Protein AF-A0A0C9ZSM6-F1 (afdb_monomer_lite)

Structure (mmCIF, N/CA/C/O backbone):
data_AF-A0A0C9ZSM6-F1
#
_entry.id   AF-A0A0C9ZSM6-F1
#
loop_
_atom_site.group_PDB
_ato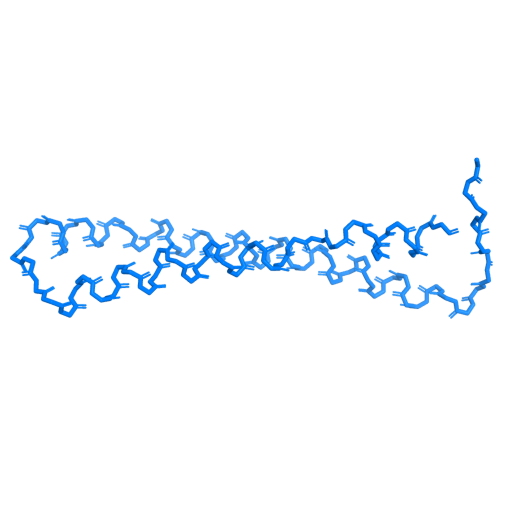m_site.id
_atom_site.type_symbol
_atom_site.label_atom_id
_atom_site.label_alt_id
_atom_site.label_comp_id
_atom_site.label_asym_id
_atom_site.label_entity_id
_atom_site.label_seq_id
_atom_site.pdbx_PDB_ins_code
_atom_site.Cartn_x
_atom_site.Cartn_y
_atom_site.Cartn_z
_atom_site.occupancy
_atom_site.B_iso_or_equiv
_atom_site.auth_seq_id
_atom_site.auth_comp_id
_atom_site.auth_asym_id
_atom_site.auth_atom_id
_atom_site.pdbx_PDB_model_num
ATOM 1 N N . MET A 1 1 ? 2.500 6.998 -35.839 1.00 37.91 1 MET A N 1
ATOM 2 C CA . MET A 1 1 ? 3.475 5.900 -35.694 1.00 37.91 1 MET A CA 1
ATOM 3 C C . MET A 1 1 ? 4.510 6.361 -34.704 1.00 37.91 1 MET A C 1
ATOM 5 O O . MET A 1 1 ? 5.053 7.444 -34.866 1.00 37.91 1 MET A O 1
ATOM 9 N N . THR A 1 2 ? 4.684 5.608 -33.641 1.00 47.78 2 THR A N 1
ATOM 10 C CA . THR A 1 2 ? 5.652 5.867 -32.582 1.00 47.78 2 THR A CA 1
ATOM 11 C C . THR A 1 2 ? 6.963 5.179 -32.970 1.00 47.78 2 THR A C 1
ATOM 13 O O . THR A 1 2 ? 6.948 4.025 -33.397 1.00 47.78 2 THR A O 1
ATOM 16 N N . PHE A 1 3 ? 8.060 5.933 -32.974 1.00 52.72 3 PHE A N 1
ATOM 17 C CA . PHE A 1 3 ? 9.348 5.524 -33.537 1.00 52.72 3 PHE A CA 1
ATOM 18 C C . PHE A 1 3 ? 10.138 4.680 -32.531 1.00 52.72 3 PHE A C 1
ATOM 20 O O . PHE A 1 3 ? 10.964 5.226 -31.814 1.00 52.72 3 PHE A O 1
ATOM 27 N N . VAL A 1 4 ? 9.891 3.364 -32.524 1.00 58.59 4 VAL A N 1
ATOM 28 C CA . VAL A 1 4 ? 10.592 2.397 -31.662 1.00 58.59 4 VAL A CA 1
ATOM 29 C C . VAL A 1 4 ? 12.082 2.378 -31.985 1.00 58.59 4 VAL A C 1
ATOM 31 O O . VAL A 1 4 ? 12.473 1.932 -33.067 1.00 58.59 4 VAL A O 1
ATOM 34 N N . SER A 1 5 ? 12.918 2.820 -31.041 1.00 64.38 5 SER A N 1
ATOM 35 C CA . SER A 1 5 ? 14.361 2.584 -31.131 1.00 64.38 5 SER A CA 1
ATOM 36 C C . SER A 1 5 ? 14.660 1.103 -30.875 1.00 64.38 5 SER A C 1
ATOM 38 O O . SER A 1 5 ? 14.349 0.569 -29.814 1.00 64.38 5 SER A O 1
ATOM 40 N N . ASN A 1 6 ? 15.271 0.423 -31.849 1.00 69.94 6 ASN A N 1
ATOM 41 C CA . ASN A 1 6 ? 15.634 -0.998 -31.767 1.00 69.94 6 ASN A CA 1
ATOM 42 C C . ASN A 1 6 ? 17.079 -1.213 -31.271 1.00 69.94 6 ASN A C 1
ATOM 44 O O . ASN A 1 6 ? 17.721 -2.209 -31.608 1.00 69.94 6 ASN A O 1
ATOM 48 N N . ASP A 1 7 ? 17.617 -0.264 -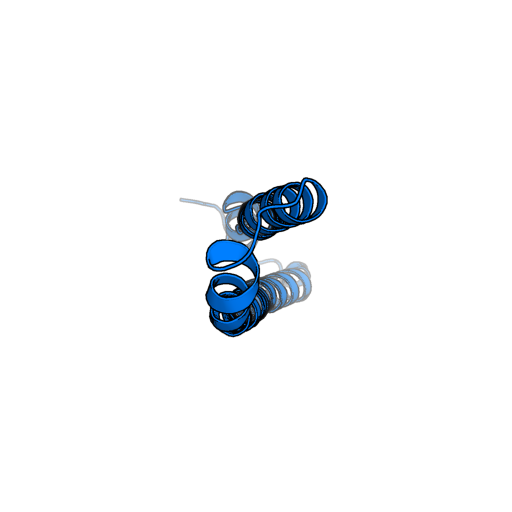30.505 1.00 80.75 7 ASP A N 1
ATOM 49 C CA . ASP A 1 7 ? 18.988 -0.325 -30.006 1.00 80.75 7 ASP A CA 1
ATOM 50 C C . ASP A 1 7 ? 19.145 -1.432 -28.937 1.00 80.75 7 ASP A C 1
ATOM 52 O O . ASP A 1 7 ? 18.535 -1.350 -27.863 1.00 80.75 7 ASP A O 1
ATOM 56 N N . PRO A 1 8 ? 20.002 -2.454 -29.153 1.00 80.12 8 PRO A N 1
ATOM 57 C CA . PRO A 1 8 ? 20.141 -3.589 -28.231 1.00 80.12 8 PRO A CA 1
ATOM 58 C C . PRO A 1 8 ? 20.660 -3.224 -26.834 1.00 80.12 8 PRO A C 1
ATOM 60 O O . PRO A 1 8 ? 20.480 -3.981 -25.880 1.00 80.12 8 PRO A O 1
ATOM 63 N N . SER A 1 9 ? 21.292 -2.057 -26.684 1.00 84.38 9 SER A N 1
ATOM 64 C CA . SER A 1 9 ? 21.790 -1.550 -25.400 1.00 84.38 9 SER A CA 1
ATOM 65 C C . SER A 1 9 ? 20.676 -1.285 -24.379 1.00 84.38 9 SER A C 1
ATOM 67 O O . SER A 1 9 ? 20.940 -1.300 -23.177 1.00 84.38 9 SER A O 1
ATOM 69 N N . TRP A 1 10 ? 19.431 -1.097 -24.829 1.00 78.50 10 TRP A N 1
ATOM 70 C CA . TRP A 1 10 ? 18.273 -0.826 -23.972 1.00 78.50 10 TRP A CA 1
ATOM 71 C C . TRP A 1 10 ? 17.584 -2.097 -23.464 1.00 78.50 10 TRP A C 1
ATOM 73 O O . TRP A 1 10 ? 16.819 -2.046 -22.501 1.00 78.50 10 TRP A O 1
ATOM 83 N N . TRP A 1 11 ? 17.871 -3.258 -24.057 1.00 81.06 11 TRP A N 1
ATOM 84 C CA . TRP A 1 11 ? 17.189 -4.516 -23.736 1.00 81.06 11 TRP A CA 1
ATOM 85 C C . TRP A 1 11 ? 17.285 -4.929 -22.259 1.00 81.06 11 TRP A C 1
ATOM 87 O O . TRP A 1 11 ? 16.261 -5.336 -21.704 1.00 81.06 11 TRP A O 1
ATOM 97 N N . PRO A 1 12 ? 18.439 -4.794 -21.568 1.00 84.19 12 PRO A N 1
ATOM 98 C CA . PRO A 1 12 ? 18.518 -5.113 -20.142 1.00 84.19 12 PRO A CA 1
ATOM 99 C C . PRO A 1 12 ? 17.597 -4.227 -19.296 1.00 84.19 12 PRO A C 1
ATOM 101 O O . PRO A 1 12 ? 16.964 -4.702 -18.354 1.00 84.19 12 PRO A O 1
ATOM 104 N N . PHE A 1 13 ? 17.487 -2.946 -19.657 1.00 78.94 13 PHE A N 1
ATOM 105 C CA . PHE A 1 13 ? 16.651 -1.978 -18.954 1.00 78.94 13 PHE A CA 1
ATOM 106 C C . PHE A 1 13 ? 15.156 -2.238 -19.186 1.00 78.94 13 PHE A C 1
ATOM 108 O O . PHE A 1 13 ? 14.360 -2.204 -18.243 1.00 78.94 13 PHE A O 1
ATOM 115 N N . ILE A 1 14 ? 14.776 -2.573 -20.422 1.00 79.75 14 ILE A N 1
ATOM 116 C CA . ILE A 1 14 ? 13.403 -2.954 -20.778 1.00 79.75 14 ILE A CA 1
ATOM 117 C C . ILE A 1 14 ? 13.000 -4.228 -20.026 1.00 79.75 14 ILE A C 1
ATOM 119 O O . ILE A 1 14 ? 11.955 -4.252 -19.375 1.00 79.75 14 ILE A O 1
ATOM 123 N N . ASN A 1 15 ? 13.852 -5.258 -20.032 1.00 83.31 15 ASN A N 1
ATOM 124 C CA . ASN A 1 15 ? 13.574 -6.516 -19.339 1.00 83.31 15 ASN A CA 1
ATOM 125 C C . ASN A 1 15 ? 13.424 -6.314 -17.820 1.00 83.31 15 ASN A C 1
ATOM 127 O O . ASN A 1 15 ? 12.482 -6.822 -17.211 1.00 83.31 15 ASN A O 1
ATOM 131 N N . ALA A 1 16 ? 14.293 -5.500 -17.210 1.00 82.62 16 ALA A N 1
ATOM 132 C CA . ALA A 1 16 ? 14.179 -5.140 -15.798 1.00 82.62 16 ALA A CA 1
ATOM 133 C C . ALA A 1 16 ? 12.869 -4.391 -15.492 1.00 82.62 16 ALA A C 1
ATOM 135 O O . ALA A 1 16 ? 12.207 -4.676 -14.495 1.00 82.62 16 ALA A O 1
ATOM 136 N N . THR A 1 17 ? 12.451 -3.474 -16.368 1.00 80.94 17 THR A N 1
ATOM 137 C CA . THR A 1 17 ? 11.205 -2.707 -16.206 1.00 80.94 17 THR A CA 1
ATOM 138 C C . THR A 1 17 ? 9.972 -3.604 -16.292 1.00 80.94 17 THR A C 1
ATOM 140 O O . THR A 1 17 ? 9.045 -3.467 -15.489 1.00 80.94 17 THR A O 1
ATOM 143 N N . ILE A 1 18 ? 9.966 -4.554 -17.228 1.00 81.25 18 ILE A N 1
ATOM 144 C CA . ILE A 1 18 ? 8.898 -5.547 -17.373 1.00 81.25 18 ILE A CA 1
ATOM 145 C C . ILE A 1 18 ? 8.828 -6.428 -16.120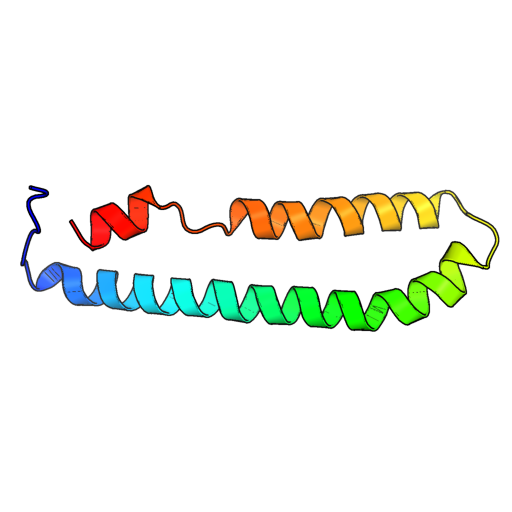 1.00 81.25 18 ILE A C 1
ATOM 147 O O . ILE A 1 18 ? 7.755 -6.581 -15.536 1.00 81.25 18 ILE A O 1
ATOM 151 N N . TYR A 1 19 ? 9.971 -6.941 -15.659 1.00 84.12 19 TYR A N 1
ATOM 152 C CA . TYR A 1 19 ? 10.052 -7.763 -14.452 1.00 84.12 19 TYR A CA 1
ATOM 153 C C . TYR A 1 19 ? 9.507 -7.031 -13.217 1.00 84.12 19 TYR A C 1
ATOM 155 O O . TYR A 1 19 ? 8.648 -7.551 -12.506 1.00 84.12 19 TYR A O 1
ATOM 163 N N . VAL A 1 20 ? 9.944 -5.788 -12.998 1.00 82.12 20 VAL A N 1
ATOM 164 C CA . VAL A 1 20 ? 9.480 -4.958 -11.877 1.00 82.12 20 VAL A CA 1
ATOM 165 C C . VAL A 1 20 ? 7.988 -4.642 -11.996 1.00 82.12 20 VAL A C 1
ATOM 167 O O . VAL A 1 20 ? 7.288 -4.641 -10.987 1.00 82.12 20 VAL A O 1
ATOM 170 N N . SER A 1 21 ? 7.466 -4.436 -13.206 1.00 79.06 21 SER A N 1
ATOM 171 C CA . SER A 1 21 ? 6.037 -4.170 -13.417 1.00 79.06 21 SER A CA 1
ATOM 172 C C . SER A 1 21 ? 5.166 -5.357 -13.000 1.00 79.06 21 SER A C 1
ATOM 174 O O . SER A 1 21 ? 4.199 -5.173 -12.259 1.00 79.06 21 SER A O 1
ATOM 176 N N . TYR A 1 22 ? 5.530 -6.579 -13.400 1.00 82.12 22 TYR A N 1
ATOM 177 C CA . TYR A 1 22 ? 4.840 -7.787 -12.935 1.00 82.12 22 TYR A CA 1
ATOM 178 C C . TYR A 1 22 ? 4.977 -7.974 -11.422 1.00 82.12 22 TYR A C 1
ATOM 180 O O . TYR A 1 22 ? 4.006 -8.324 -10.749 1.00 82.12 22 TYR A O 1
ATOM 188 N N . TRP A 1 23 ? 6.158 -7.685 -10.875 1.00 83.19 23 TRP A N 1
ATOM 189 C CA . TRP A 1 23 ? 6.416 -7.794 -9.444 1.00 83.19 23 TRP A CA 1
ATOM 190 C C . TRP A 1 23 ? 5.564 -6.833 -8.608 1.00 83.19 23 TRP A C 1
ATOM 192 O O . TRP A 1 23 ? 5.022 -7.230 -7.581 1.00 83.19 23 TRP A O 1
ATOM 202 N N . ILE A 1 24 ? 5.383 -5.590 -9.062 1.00 83.56 24 ILE A N 1
ATOM 203 C CA . ILE A 1 24 ? 4.528 -4.596 -8.396 1.00 83.56 24 ILE A CA 1
ATOM 204 C C . ILE A 1 24 ? 3.075 -5.078 -8.342 1.00 83.56 24 ILE A C 1
ATOM 206 O O . ILE A 1 24 ? 2.427 -4.950 -7.304 1.00 83.56 24 ILE A O 1
ATOM 210 N N . VAL A 1 25 ? 2.565 -5.659 -9.432 1.00 83.06 25 VAL A N 1
ATOM 211 C CA . VAL A 1 25 ? 1.202 -6.212 -9.465 1.00 83.06 25 VAL A CA 1
ATOM 212 C C . VAL A 1 25 ? 1.078 -7.388 -8.497 1.00 83.06 25 VAL A C 1
ATOM 214 O O . VAL A 1 25 ? 0.142 -7.419 -7.700 1.00 83.06 25 VAL A O 1
ATOM 217 N N . ALA A 1 26 ? 2.040 -8.315 -8.507 1.00 87.38 26 ALA A N 1
ATOM 218 C CA . ALA A 1 26 ? 2.058 -9.450 -7.587 1.00 87.38 26 ALA A CA 1
ATOM 219 C C . ALA A 1 26 ? 2.108 -8.999 -6.115 1.00 87.38 26 ALA A C 1
ATOM 221 O O . ALA A 1 26 ? 1.310 -9.460 -5.299 1.00 87.38 26 ALA A O 1
ATOM 222 N N . ALA A 1 27 ? 2.982 -8.047 -5.782 1.00 86.75 27 ALA A N 1
ATOM 223 C CA . ALA A 1 27 ? 3.077 -7.480 -4.440 1.00 86.75 27 ALA A CA 1
ATOM 224 C C . ALA A 1 27 ? 1.779 -6.764 -4.030 1.00 86.75 27 ALA A C 1
ATOM 226 O O . ALA A 1 27 ? 1.325 -6.911 -2.898 1.00 86.75 27 ALA A O 1
ATOM 227 N N . GLY A 1 28 ? 1.139 -6.050 -4.960 1.00 85.38 28 GLY A N 1
ATOM 228 C CA . GLY A 1 28 ? -0.165 -5.429 -4.741 1.00 85.38 28 GLY A CA 1
ATOM 229 C C . GLY A 1 28 ? -1.252 -6.442 -4.376 1.00 85.38 28 GLY A C 1
ATOM 230 O O . GLY A 1 28 ? -1.994 -6.220 -3.422 1.00 85.38 28 GLY A O 1
ATOM 231 N N . VAL A 1 29 ? -1.309 -7.580 -5.075 1.00 87.44 29 VAL A N 1
ATOM 232 C CA . VAL A 1 29 ? -2.253 -8.668 -4.761 1.00 87.44 29 VAL A CA 1
ATOM 233 C C . VAL A 1 29 ? -2.006 -9.231 -3.361 1.00 87.44 29 VAL A C 1
ATOM 235 O O . VAL A 1 29 ? -2.962 -9.429 -2.617 1.00 87.44 29 VAL A O 1
ATOM 238 N N . VAL A 1 30 ? -0.744 -9.437 -2.970 1.00 89.81 30 VAL A N 1
ATOM 239 C CA . VAL A 1 30 ? -0.393 -9.928 -1.625 1.00 89.81 30 VAL A CA 1
ATOM 240 C C . VAL A 1 30 ? -0.836 -8.946 -0.537 1.00 89.81 30 VAL A C 1
ATOM 242 O O . VAL A 1 30 ? -1.428 -9.367 0.453 1.00 89.81 30 VAL A O 1
ATOM 245 N N . VAL A 1 31 ? -0.617 -7.642 -0.733 1.00 86.75 31 VAL A N 1
ATOM 246 C CA . VAL A 1 31 ? -1.055 -6.599 0.214 1.00 86.75 31 VAL A CA 1
ATOM 247 C C . VAL A 1 31 ? -2.580 -6.576 0.355 1.00 86.75 31 VAL A C 1
ATOM 249 O O . VAL A 1 31 ? -3.095 -6.480 1.468 1.00 86.75 31 VAL A O 1
ATOM 252 N N . VAL A 1 32 ? -3.316 -6.688 -0.755 1.00 85.44 32 VAL A N 1
ATOM 253 C CA . VAL A 1 32 ? -4.786 -6.755 -0.724 1.00 85.44 32 VAL A CA 1
ATOM 254 C C . VAL A 1 32 ? -5.262 -8.031 -0.030 1.00 85.44 32 VAL A C 1
ATOM 256 O O . VAL A 1 32 ? -6.209 -7.979 0.749 1.00 85.44 32 VAL A O 1
ATOM 259 N N . TYR A 1 33 ? -4.607 -9.164 -0.278 1.00 87.69 33 TYR A N 1
ATOM 260 C CA . TYR A 1 33 ? -4.949 -10.436 0.351 1.00 87.69 33 TYR A CA 1
ATOM 261 C C . TYR A 1 33 ? -4.769 -10.396 1.875 1.00 87.69 33 TYR A C 1
ATOM 263 O O . TYR A 1 33 ? -5.687 -10.758 2.612 1.00 87.69 33 TYR A O 1
ATOM 271 N N . ASP A 1 34 ? -3.624 -9.896 2.347 1.00 86.81 34 ASP A N 1
ATOM 272 C CA . ASP A 1 34 ? -3.356 -9.699 3.777 1.00 86.81 34 ASP A CA 1
ATOM 273 C C . ASP A 1 34 ? -4.404 -8.775 4.419 1.00 86.81 34 ASP A C 1
ATOM 275 O O . ASP A 1 34 ? -4.982 -9.082 5.466 1.00 86.81 34 ASP A O 1
ATOM 279 N N . TRP A 1 35 ? -4.750 -7.685 3.724 1.00 84.50 35 TRP A N 1
ATOM 280 C CA . TRP A 1 35 ? -5.802 -6.776 4.159 1.00 84.50 35 TRP A CA 1
ATOM 281 C C . TRP A 1 35 ? -7.152 -7.489 4.308 1.00 84.50 35 TRP A C 1
ATOM 283 O O . TRP A 1 35 ? -7.701 -7.485 5.410 1.00 84.50 35 TRP A O 1
ATOM 293 N N . VAL A 1 36 ? -7.645 -8.173 3.268 1.00 86.94 36 VAL A N 1
ATOM 294 C CA . 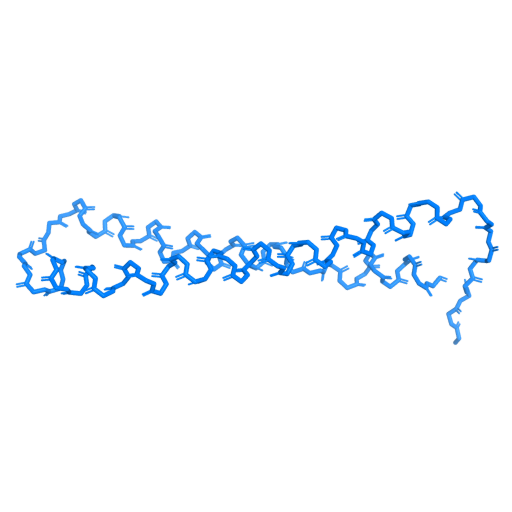VAL A 1 36 ? -8.928 -8.905 3.307 1.00 86.94 36 VAL A CA 1
ATOM 295 C C . VAL A 1 36 ? -8.961 -9.923 4.448 1.00 86.94 36 VAL A C 1
ATOM 297 O O . VAL A 1 36 ? -9.976 -10.033 5.137 1.00 86.94 36 VAL A O 1
ATOM 300 N N . SER A 1 37 ? -7.851 -10.624 4.695 1.00 85.81 37 SER A N 1
ATOM 301 C CA . SER A 1 37 ? -7.770 -11.606 5.779 1.00 85.81 37 SER A CA 1
ATOM 302 C C . SER A 1 37 ? -7.894 -10.968 7.167 1.00 85.81 37 SER A C 1
ATOM 304 O O . SER A 1 37 ? -8.468 -11.570 8.074 1.00 85.81 37 SER A O 1
ATOM 306 N N . THR A 1 38 ? -7.372 -9.755 7.354 1.00 83.50 38 THR A N 1
ATOM 307 C CA . THR A 1 38 ? -7.394 -9.066 8.657 1.00 83.50 38 THR A CA 1
ATOM 308 C C . THR A 1 38 ? -8.700 -8.308 8.930 1.00 83.50 38 THR A C 1
ATOM 310 O O . THR A 1 38 ? -9.078 -8.178 10.094 1.00 83.50 38 THR A O 1
ATOM 313 N N . ILE A 1 39 ? -9.449 -7.889 7.896 1.00 82.56 39 ILE A N 1
ATOM 314 C CA . ILE A 1 39 ? -10.749 -7.196 8.051 1.00 82.56 39 ILE A CA 1
ATOM 315 C C . ILE A 1 39 ? -11.744 -8.031 8.857 1.00 82.56 39 ILE A C 1
ATOM 317 O O . ILE A 1 39 ? -12.502 -7.481 9.651 1.00 82.56 39 ILE A O 1
ATOM 321 N N . GLY A 1 40 ? -11.754 -9.357 8.680 1.00 81.94 40 GLY A N 1
ATOM 322 C CA . GLY A 1 40 ? -12.672 -10.232 9.414 1.00 81.94 40 GLY A CA 1
ATOM 323 C C . GLY A 1 40 ? -12.528 -10.080 10.932 1.00 81.94 40 GLY A C 1
ATOM 324 O O . GLY A 1 40 ? -13.521 -9.954 11.646 1.00 81.94 40 GLY A O 1
ATOM 325 N N . GLN A 1 41 ? -11.285 -9.995 11.411 1.00 80.00 41 GLN A N 1
ATOM 326 C CA . GLN A 1 41 ? -10.980 -9.766 12.823 1.00 80.00 41 GLN A CA 1
ATOM 327 C C . GLN A 1 41 ? -11.251 -8.315 13.237 1.00 80.00 41 GLN A C 1
ATOM 329 O O . GLN A 1 41 ? -11.756 -8.071 14.331 1.00 80.00 41 GLN A O 1
ATOM 334 N N . GLU A 1 42 ? -10.966 -7.343 12.365 1.00 81.56 42 GLU A N 1
ATOM 335 C CA . GLU A 1 42 ? -11.264 -5.930 12.617 1.00 81.56 42 GLU A CA 1
ATOM 336 C C . GLU A 1 42 ? -12.764 -5.679 12.790 1.00 81.56 42 GLU A C 1
ATOM 338 O O . GLU A 1 42 ? -13.162 -4.956 13.694 1.00 81.56 42 GLU A O 1
ATOM 343 N N . VAL A 1 43 ? -13.633 -6.274 11.976 1.00 79.06 43 VAL A N 1
ATOM 344 C CA . VAL A 1 43 ? -15.087 -6.089 12.115 1.00 79.06 43 VAL A CA 1
ATOM 345 C C . VAL A 1 43 ? -15.577 -6.631 13.459 1.00 79.06 43 VAL A C 1
ATOM 347 O O . VAL A 1 43 ? -16.367 -5.990 14.152 1.00 79.06 43 VAL A O 1
ATOM 350 N N . GLU A 1 44 ? -15.063 -7.777 13.888 1.00 80.75 44 GLU A N 1
ATOM 351 C CA . GLU A 1 44 ? -15.459 -8.366 15.163 1.00 80.75 44 GLU A CA 1
ATOM 352 C C . GLU A 1 44 ? -14.924 -7.594 16.384 1.00 80.75 44 GLU A C 1
ATOM 354 O O . GLU A 1 44 ? -15.656 -7.416 17.359 1.00 80.75 44 GLU A O 1
ATOM 359 N N . LEU A 1 45 ? -13.684 -7.098 16.329 1.00 77.38 45 LEU A N 1
ATOM 360 C CA . LEU A 1 45 ? -13.011 -6.445 17.461 1.00 77.38 45 LEU A CA 1
ATOM 361 C C . LEU A 1 45 ? -13.184 -4.922 17.494 1.00 77.38 45 LEU A C 1
ATOM 363 O O . LEU A 1 45 ? -13.260 -4.335 18.564 1.00 77.38 45 LEU A O 1
ATOM 367 N N . ILE A 1 46 ? -13.236 -4.262 16.340 1.00 78.75 46 ILE A N 1
ATOM 368 C CA . ILE A 1 46 ? -13.313 -2.799 16.230 1.00 78.75 46 ILE A CA 1
ATOM 369 C C . ILE A 1 46 ? -14.760 -2.352 16.062 1.00 78.75 46 ILE A C 1
ATOM 371 O O . ILE A 1 46 ? -15.210 -1.461 16.778 1.00 78.75 46 ILE A O 1
ATOM 375 N N . TRP A 1 47 ? -15.508 -2.968 15.143 1.00 75.88 47 TRP A N 1
ATOM 376 C CA . TRP A 1 47 ? -16.861 -2.500 14.828 1.00 75.88 47 TRP A CA 1
ATOM 377 C C . TRP A 1 47 ? -17.895 -2.941 15.867 1.00 75.88 47 TRP A C 1
ATOM 379 O O . TRP A 1 47 ? -18.856 -2.213 16.111 1.00 75.88 47 TRP A O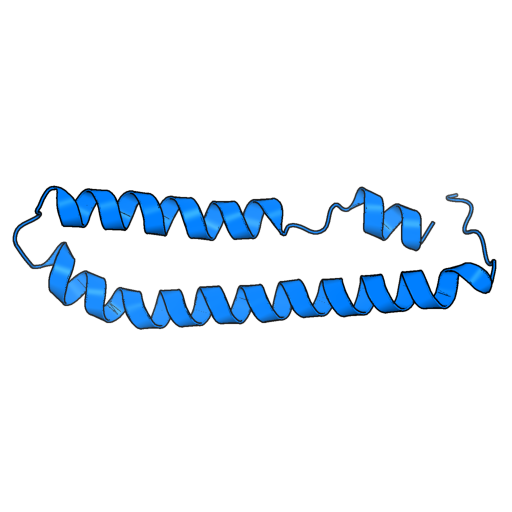 1
ATOM 389 N N . ARG A 1 48 ? -17.688 -4.096 16.515 1.00 76.12 48 ARG A N 1
ATOM 390 C CA . ARG A 1 48 ? -18.583 -4.617 17.566 1.00 76.12 48 ARG A CA 1
ATOM 391 C C . ARG A 1 48 ? -18.255 -4.107 18.975 1.00 76.12 48 ARG A C 1
ATOM 393 O O . ARG A 1 48 ? -19.040 -4.335 19.895 1.00 76.12 48 ARG A O 1
ATOM 400 N N . GLN A 1 49 ? -17.116 -3.441 19.164 1.00 74.38 49 GLN A N 1
ATOM 401 C CA . GLN A 1 49 ? -16.642 -2.964 20.467 1.00 74.38 49 GLN A CA 1
ATOM 402 C C . GLN A 1 49 ? -16.711 -1.428 20.569 1.00 74.38 49 GLN A C 1
ATOM 404 O O . GLN A 1 49 ? -17.031 -0.733 19.607 1.00 74.38 49 GLN A O 1
ATOM 409 N N . ARG A 1 50 ? -16.473 -0.866 21.764 1.00 75.75 50 ARG A N 1
ATOM 410 C CA . ARG A 1 50 ? -16.526 0.590 21.980 1.00 75.75 50 ARG A CA 1
ATOM 411 C C . ARG A 1 50 ? -15.424 1.286 21.179 1.00 75.75 50 ARG A C 1
ATOM 413 O O . ARG A 1 50 ? -14.245 1.000 21.370 1.00 75.75 50 ARG A O 1
ATOM 420 N N . TRP A 1 51 ? -15.824 2.232 20.335 1.00 77.06 51 TRP A N 1
ATOM 421 C CA . TRP A 1 51 ? -14.921 2.996 19.483 1.00 77.06 51 TRP A CA 1
ATOM 422 C C . TRP A 1 51 ? -14.039 3.906 20.342 1.00 77.06 51 TRP A C 1
ATOM 424 O O . TRP A 1 51 ? -14.534 4.793 21.037 1.00 77.06 51 TRP A O 1
ATOM 434 N N . SER A 1 52 ? -12.728 3.673 20.301 1.00 82.06 52 SER A N 1
ATOM 435 C CA . SER A 1 52 ? -11.723 4.556 20.895 1.00 82.06 52 SER A CA 1
ATOM 436 C C . SER A 1 52 ? -11.104 5.443 19.815 1.00 82.06 52 SER A C 1
ATOM 438 O O . SER A 1 52 ? -10.999 5.043 18.654 1.00 82.06 52 SER A O 1
ATOM 440 N N . LEU A 1 53 ? -10.636 6.633 20.203 1.00 81.56 53 LEU A N 1
ATOM 441 C CA . LEU A 1 53 ? -9.907 7.551 19.318 1.00 81.56 53 LEU A CA 1
ATOM 442 C C . LEU A 1 53 ? -8.710 6.874 18.634 1.00 81.56 53 LEU A C 1
ATOM 444 O O . LEU A 1 53 ? -8.472 7.100 17.450 1.00 81.56 53 LEU A O 1
ATOM 448 N N . MET A 1 54 ? -7.997 6.000 19.350 1.00 82.31 54 MET A N 1
ATOM 449 C CA . MET A 1 54 ? -6.880 5.237 18.781 1.00 82.31 54 MET A CA 1
ATOM 450 C C . MET A 1 54 ? -7.321 4.305 17.652 1.00 82.31 54 MET A C 1
ATOM 452 O O . MET A 1 54 ? -6.634 4.176 16.642 1.00 82.31 54 MET A O 1
ATOM 456 N N . THR A 1 55 ? -8.491 3.690 17.793 1.00 80.44 55 THR A N 1
ATOM 457 C CA . THR A 1 55 ? -9.046 2.781 16.793 1.00 80.44 55 THR A CA 1
ATOM 458 C C . THR A 1 55 ? -9.464 3.530 15.529 1.00 80.44 55 THR A C 1
ATOM 460 O O . THR A 1 55 ? -9.236 3.053 14.421 1.00 80.44 55 THR A O 1
ATOM 463 N N . VAL A 1 56 ? -10.005 4.742 15.679 1.00 82.56 56 VAL A N 1
ATOM 464 C CA . VAL A 1 56 ? -10.317 5.622 14.543 1.00 82.56 56 VAL A CA 1
ATOM 465 C C . VAL A 1 56 ? -9.042 6.061 13.828 1.00 82.56 56 VAL A C 1
ATOM 467 O O . VAL A 1 56 ? -8.979 5.965 12.605 1.00 82.56 56 VAL A O 1
ATOM 470 N N . LEU A 1 57 ? -8.008 6.484 14.566 1.00 85.56 57 LEU A N 1
ATOM 471 C CA . LEU A 1 57 ? -6.711 6.828 13.973 1.00 85.56 57 LEU A CA 1
ATOM 472 C C . LEU A 1 57 ? -6.131 5.660 13.168 1.00 85.56 57 LEU A C 1
ATOM 474 O O . LEU A 1 57 ? -5.662 5.854 12.048 1.00 85.56 57 LEU A O 1
ATOM 478 N N . TYR A 1 58 ? -6.204 4.451 13.721 1.00 84.38 58 TYR A N 1
ATOM 479 C CA . TYR A 1 58 ? -5.760 3.239 13.047 1.00 84.38 58 TYR A CA 1
ATOM 480 C C . TYR A 1 58 ? -6.517 2.998 11.732 1.00 84.38 58 TYR A C 1
ATOM 482 O O . TYR A 1 58 ? -5.885 2.792 10.695 1.00 84.38 58 TYR A O 1
ATOM 490 N N . LEU A 1 59 ? -7.852 3.101 11.742 1.00 82.94 59 LEU A N 1
ATOM 491 C CA . LEU A 1 59 ? -8.669 2.957 10.533 1.00 82.94 59 LEU A CA 1
ATOM 492 C C . LEU A 1 59 ? -8.329 4.027 9.487 1.00 82.94 59 LEU A C 1
ATOM 494 O O . LEU A 1 59 ? -8.163 3.703 8.316 1.00 82.94 59 LEU A O 1
ATOM 498 N N . VAL A 1 60 ? -8.160 5.288 9.887 1.00 86.06 60 VAL A N 1
ATOM 499 C CA . VAL A 1 60 ? -7.801 6.377 8.963 1.00 86.06 60 VAL A CA 1
ATOM 500 C C . VAL A 1 60 ? -6.463 6.096 8.278 1.00 86.06 60 VAL A C 1
ATOM 502 O O . VAL A 1 60 ? -6.370 6.160 7.054 1.00 86.06 60 VAL A O 1
ATOM 505 N N . ILE A 1 61 ? -5.434 5.725 9.042 1.00 85.94 61 ILE A N 1
ATOM 506 C CA . ILE A 1 61 ? -4.106 5.432 8.489 1.00 85.94 61 ILE A CA 1
ATOM 507 C C . ILE A 1 61 ? -4.166 4.205 7.571 1.00 85.94 61 ILE A C 1
ATOM 509 O O . ILE A 1 61 ? -3.599 4.226 6.476 1.00 85.94 61 ILE A O 1
ATOM 513 N N . ARG A 1 62 ? -4.885 3.152 7.977 1.00 83.69 62 ARG A N 1
ATOM 514 C CA . ARG A 1 62 ? -4.962 1.897 7.222 1.00 83.69 62 ARG A CA 1
ATOM 515 C C . ARG A 1 62 ? -5.735 2.049 5.911 1.00 83.69 62 ARG A C 1
ATOM 517 O O . ARG A 1 62 ? -5.244 1.635 4.861 1.00 83.69 62 ARG A O 1
ATOM 524 N N . TYR A 1 63 ? -6.904 2.682 5.952 1.00 81.94 63 TYR A N 1
ATOM 525 C CA . TYR A 1 63 ? -7.783 2.827 4.790 1.00 81.94 63 TYR A CA 1
ATOM 526 C C . TYR A 1 63 ? -7.357 3.949 3.837 1.00 81.94 63 TYR A C 1
ATOM 528 O O . TYR A 1 63 ? -7.767 3.929 2.683 1.00 81.94 63 TYR A O 1
ATOM 536 N N . ILE A 1 64 ? -6.514 4.895 4.261 1.00 85.56 64 ILE A N 1
ATOM 537 C CA . ILE A 1 64 ? -5.910 5.888 3.355 1.00 85.56 64 ILE A CA 1
ATOM 538 C C . ILE A 1 64 ? -4.572 5.382 2.800 1.00 85.56 64 ILE A C 1
ATOM 540 O O . ILE A 1 64 ? -4.300 5.543 1.611 1.00 85.56 64 ILE A O 1
ATOM 544 N N . GLY A 1 65 ? -3.743 4.736 3.626 1.00 82.44 65 GLY A N 1
ATOM 545 C CA . GLY A 1 65 ? -2.390 4.320 3.251 1.00 82.44 65 GLY A CA 1
ATOM 546 C C . GLY A 1 65 ? -2.343 3.236 2.172 1.00 82.44 65 GLY A C 1
ATOM 547 O O . GLY A 1 65 ? -1.561 3.349 1.228 1.00 82.44 65 GLY A O 1
ATOM 548 N N . ILE A 1 66 ? -3.198 2.211 2.266 1.00 81.56 66 ILE A N 1
ATOM 549 C CA . ILE A 1 66 ? -3.207 1.097 1.301 1.00 81.56 66 ILE A CA 1
ATOM 550 C C . ILE A 1 66 ? -3.656 1.573 -0.096 1.00 81.56 66 ILE A C 1
ATOM 552 O O . ILE A 1 66 ? -2.926 1.332 -1.063 1.00 81.56 66 ILE A O 1
ATOM 556 N N . PRO A 1 67 ? -4.774 2.314 -0.252 1.00 81.06 67 PRO A N 1
ATOM 557 C CA . PRO A 1 67 ? -5.174 2.838 -1.558 1.00 81.06 67 PRO A CA 1
ATOM 558 C C . PRO A 1 67 ? -4.199 3.875 -2.107 1.00 81.06 67 PRO A C 1
ATOM 560 O O . PRO A 1 67 ? -3.976 3.911 -3.314 1.00 81.06 67 PRO A O 1
ATOM 563 N N . PHE A 1 68 ? -3.586 4.694 -1.246 1.00 82.94 68 PHE A N 1
ATOM 564 C CA . PHE A 1 68 ? -2.559 5.648 -1.662 1.00 82.94 68 PHE A CA 1
ATOM 565 C C . PHE A 1 68 ? -1.318 4.936 -2.222 1.00 82.94 68 PHE A C 1
ATOM 567 O O . PHE A 1 68 ? -0.820 5.319 -3.281 1.00 82.94 68 PHE A O 1
ATOM 574 N N . SER A 1 69 ? -0.876 3.853 -1.572 1.00 77.00 69 SER A N 1
ATOM 575 C CA . SER A 1 69 ? 0.212 2.993 -2.056 1.00 77.00 69 SER A CA 1
ATOM 576 C C . SER A 1 69 ? -0.114 2.367 -3.419 1.00 77.00 69 SER A C 1
ATOM 578 O O . SER A 1 69 ? 0.684 2.446 -4.352 1.00 77.00 69 SER A O 1
ATOM 580 N N . MET A 1 70 ? -1.330 1.839 -3.592 1.00 75.44 70 MET A N 1
ATOM 581 C CA . MET A 1 70 ? -1.769 1.293 -4.884 1.00 75.44 70 MET A CA 1
ATOM 582 C C . MET A 1 70 ? -1.936 2.367 -5.967 1.00 75.44 70 MET A C 1
ATOM 584 O O . MET A 1 70 ? -1.735 2.107 -7.153 1.00 75.44 70 MET A O 1
ATOM 588 N N . TYR A 1 71 ? -2.320 3.585 -5.581 1.00 81.00 71 TYR A N 1
ATOM 589 C CA . TYR A 1 71 ? -2.445 4.714 -6.495 1.00 81.00 71 TYR A CA 1
ATOM 590 C C . TYR A 1 71 ? -1.079 5.171 -7.015 1.00 81.00 71 TYR A C 1
ATOM 592 O O . TYR A 1 71 ? -0.936 5.409 -8.214 1.00 81.00 71 TYR A O 1
ATOM 600 N N . VAL A 1 72 ? -0.064 5.246 -6.146 1.00 77.94 72 VAL A N 1
ATOM 601 C CA . VAL A 1 72 ? 1.299 5.625 -6.551 1.00 77.94 72 VAL A CA 1
ATOM 602 C C . VAL A 1 72 ? 2.014 4.507 -7.309 1.00 77.94 72 VAL A C 1
ATOM 604 O O . VAL A 1 72 ? 2.801 4.794 -8.209 1.00 77.94 72 VAL A O 1
ATOM 607 N N . SER A 1 73 ? 1.710 3.241 -7.003 1.00 70.19 73 SER A N 1
ATOM 608 C CA . SER A 1 73 ? 2.271 2.083 -7.703 1.00 70.19 73 SER A CA 1
ATOM 609 C C . SER A 1 73 ? 1.637 1.836 -9.072 1.00 70.19 73 SER A C 1
ATOM 611 O O . SER A 1 73 ? 2.031 0.890 -9.757 1.00 70.19 73 SER A O 1
ATOM 613 N N . ARG A 1 74 ? 0.653 2.651 -9.490 1.00 67.25 74 ARG A N 1
ATOM 614 C CA . ARG A 1 74 ? 0.106 2.571 -10.845 1.00 67.25 74 ARG A CA 1
ATOM 615 C C . ARG A 1 74 ? 1.258 2.693 -11.838 1.00 67.25 74 ARG A C 1
ATOM 617 O O . ARG A 1 74 ? 2.048 3.636 -11.725 1.00 67.25 74 ARG A O 1
ATOM 624 N N . PRO A 1 75 ? 1.359 1.778 -12.819 1.00 60.50 75 PRO A N 1
ATOM 625 C CA . PRO A 1 75 ? 2.362 1.911 -13.855 1.00 60.50 75 PRO A CA 1
ATOM 626 C C . PRO A 1 75 ? 2.160 3.284 -14.487 1.00 60.50 75 PRO A C 1
ATOM 628 O O . PRO A 1 75 ? 1.075 3.599 -14.982 1.00 60.50 75 PRO A O 1
ATOM 631 N N . LYS A 1 76 ? 3.182 4.142 -14.407 1.00 61.12 76 LYS A N 1
ATOM 632 C CA . LYS A 1 76 ? 3.188 5.407 -15.137 1.00 61.12 76 LYS A CA 1
ATOM 633 C C . LYS A 1 76 ? 3.175 4.999 -16.597 1.00 61.12 76 LYS A C 1
ATOM 635 O O . LYS A 1 76 ? 4.217 4.640 -17.135 1.00 61.12 76 LYS A O 1
ATOM 640 N N . ILE A 1 77 ? 1.988 4.992 -17.199 1.00 51.72 77 ILE A N 1
ATOM 641 C CA . ILE A 1 77 ? 1.758 4.527 -18.568 1.00 51.72 77 ILE A CA 1
ATOM 642 C C . ILE A 1 77 ? 2.773 5.184 -19.511 1.00 51.72 77 ILE A C 1
ATOM 644 O O . ILE A 1 77 ? 3.298 4.504 -20.373 1.00 51.72 77 ILE A O 1
ATOM 648 N N . GLY A 1 78 ? 3.186 6.431 -19.249 1.00 54.09 78 GLY A N 1
ATOM 649 C CA . GLY A 1 78 ? 4.270 7.098 -19.975 1.00 54.09 78 GLY A CA 1
ATOM 650 C C . GLY A 1 78 ? 5.637 6.395 -19.950 1.00 54.09 78 GLY A C 1
ATOM 651 O O . GLY A 1 78 ? 6.297 6.388 -20.972 1.00 54.09 78 GLY A O 1
ATOM 652 N N . VAL A 1 79 ? 6.076 5.766 -18.856 1.00 55.38 79 VAL A N 1
ATOM 653 C CA . VAL A 1 79 ? 7.406 5.117 -18.772 1.00 55.38 79 VAL A CA 1
ATOM 654 C C . VAL A 1 79 ? 7.412 3.753 -19.463 1.00 55.38 79 VAL A C 1
ATOM 656 O O . VAL A 1 79 ? 8.365 3.423 -20.159 1.00 55.38 79 VAL A O 1
ATOM 659 N N . VAL A 1 80 ? 6.330 2.981 -19.324 1.00 53.56 80 VAL A N 1
ATOM 660 C CA . VAL A 1 80 ? 6.165 1.712 -20.052 1.00 53.56 80 VAL A CA 1
ATOM 661 C C . VAL A 1 80 ? 5.993 1.977 -21.547 1.00 53.56 80 VAL A C 1
ATOM 663 O O . VAL A 1 80 ? 6.572 1.251 -22.347 1.00 53.56 80 VAL A O 1
ATOM 666 N N . LEU A 1 81 ? 5.267 3.041 -21.920 1.00 49.38 81 LEU A N 1
ATOM 667 C CA . LEU A 1 81 ? 5.122 3.471 -23.309 1.00 49.38 81 LEU A CA 1
ATOM 668 C C . LEU A 1 81 ? 6.469 3.951 -23.872 1.00 49.38 81 LEU A C 1
ATOM 670 O O . LEU A 1 81 ? 6.845 3.478 -24.920 1.00 49.38 81 LEU A O 1
ATOM 674 N N . ILE A 1 82 ? 7.254 4.777 -23.170 1.00 51.16 82 ILE A N 1
ATOM 675 C CA . ILE A 1 82 ? 8.597 5.206 -23.630 1.00 51.16 82 ILE A CA 1
ATOM 676 C C . ILE A 1 82 ? 9.597 4.036 -23.710 1.00 51.16 82 ILE A C 1
ATOM 678 O O . ILE A 1 82 ? 10.524 4.086 -24.501 1.00 51.16 82 ILE A O 1
ATOM 682 N N . ALA A 1 83 ? 9.424 2.975 -22.917 1.00 52.41 83 ALA A N 1
ATOM 683 C CA . ALA A 1 83 ? 10.244 1.763 -23.021 1.00 52.41 83 ALA A CA 1
ATOM 684 C C . ALA A 1 83 ? 9.804 0.812 -24.157 1.00 52.41 83 ALA A C 1
ATOM 686 O O . ALA A 1 83 ? 10.555 -0.092 -24.511 1.00 52.41 83 ALA A O 1
ATOM 687 N N . HIS A 1 84 ? 8.588 0.983 -24.689 1.00 51.28 84 HIS A N 1
ATOM 688 C CA . HIS A 1 84 ? 8.029 0.212 -25.810 1.00 51.28 84 HIS A CA 1
ATOM 689 C C . HIS A 1 84 ? 7.892 1.047 -27.101 1.00 51.28 84 HIS A C 1
ATOM 691 O O . HIS A 1 84 ? 7.417 0.516 -28.107 1.00 51.28 84 HIS A O 1
ATOM 697 N N . LEU A 1 85 ? 8.260 2.333 -27.068 1.00 51.03 85 LEU A N 1
ATOM 698 C CA . LEU A 1 85 ? 8.239 3.305 -28.165 1.00 51.03 85 LEU A CA 1
ATOM 699 C C . LEU A 1 85 ? 9.626 3.846 -28.447 1.00 51.03 85 LEU A C 1
ATOM 701 O O . LEU A 1 85 ? 9.709 4.499 -29.499 1.00 51.03 85 LEU A O 1
#

Sequence (85 aa):
MTFVSNDPSWWPFINATIYVSYWIVAAGVVVVYDWVSTIGQEVELIWRQRWSLMTVLYLVIRYIGIPFSMYVSRPKIGVVLIAHL

Foldseek 3Di:
DDDDDPDPVCVVVLVVVVVVLVVLVVVLVVLVVVVVVCVVVCCVPAVVDDHDPVN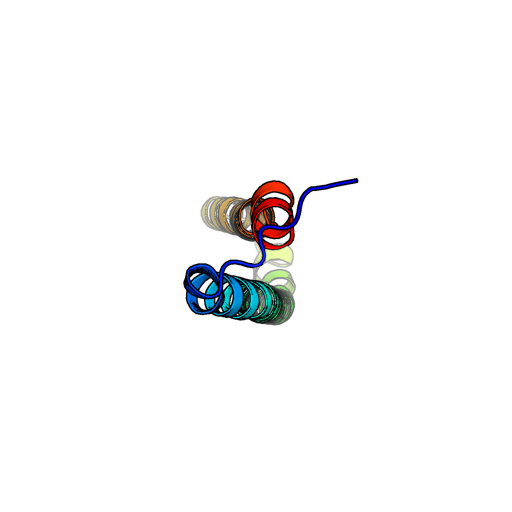VVVCVCVVVVSVVSVVVSPPPVVVNVVSGD

Radius of gyration: 19.82 Å; chains: 1; bounding box: 40×19×58 Å

Organism: NCBI:txid930992

pLDDT: mean 76.27, std 11.98, range [37.91, 89.81]

Secondary structure (DSSP, 8-state):
-------GGGHHHHHHHHHHHHHHHHHHHHHHHHHHHHHHHHIIIIISSPPPHHHHHHHHHHHHHHHHHHHHTS--HHHHHHHH-

InterPro domains:
  IPR045340 Domain of unknown function DUF6533 [PF20151] (22-66)